Protein AF-A0A8C5FFD7-F1 (afdb_monomer)

InterPro domains:
  IPR001911 Small ribosomal subunit protein bS21 [PF01165] (11-64)
  IPR001911 Small ribosomal subunit protein bS21 [PTHR21109] (3-87)
  IPR001911 Small ribosomal subunit protein bS21 [TIGR00030] (10-65)
  IPR038380 Small ribosomal subunit protein bS21 superfamily [G3DSA:1.20.5.1150] (24-59)

Foldseek 3Di:
DDPDDPQPPLHFDDPPPCVVVRVVLADPPDPQPCDPNDSDPPCPVPPPRHNPCVVVCVVVVVVCVVDDDDPVRVVVVVVVVVVVVVVVVVVVVVCVVVVVVPDPDPDPPD

Secondary structure (DSSP, 8-state):
--SS-TTSSS--PPSTT-HHHHHHHHS------EETTEE-----TT-----HHHHTTHHHHHHHHTSPPPHHHHHHHHHHHHHHHHHHHHHHHHHHHHGGG----SSTT-

Organism: Gadus morhua (NCBI:txid8049)

Nearest PDB structures (foldseek):
  8any-assembly1_AQ  TM=9.729E-01  e=3.268E-08  Homo sapiens
  6zm6-assembly1_AQ  TM=9.701E-01  e=9.562E-08  Homo sapiens
  8xt2-assembly1_SW  TM=9.652E-01  e=1.023E-07  Homo sapiens
  7pnt-assembly1_Q  TM=9.349E-01  e=1.251E-07  Mus musculus

Solvent-accessible surface area (backbone atoms only — not comparable to full-atom values): 7157 Å² total; per-residue (Å²): 134,78,97,63,78,79,83,68,74,97,62,81,79,65,60,95,80,40,56,68,60,42,48,46,34,44,40,86,66,76,80,79,54,73,60,88,87,40,87,63,84,82,74,64,94,77,72,83,66,67,39,53,39,55,75,71,39,50,60,59,52,54,62,55,66,73,49,93,72,54,72,70,57,50,51,54,49,53,52,51,54,51,54,51,51,51,51,52,52,53,50,50,51,50,50,62,56,55,56,74,71,69,64,80,76,90,61,82,91,115

Sequence (110 aa):
MANHLRFVARTVMVQEGNVDAAYKTLNSSGPWTKIKGVYLQHRSHLDSHLRVLAHDGVIEAVKRKRYFEKPCRERQRKNFENCKRIYNSDMARKIAFVSRTYRDDAWVGC

pLDDT: mean 80.59, std 19.95, range [34.25, 98.25]

Structure (mmCIF, N/CA/C/O backbone):
data_AF-A0A8C5FFD7-F1
#
_entry.id   AF-A0A8C5FFD7-F1
#
loop_
_atom_site.group_PDB
_atom_site.id
_atom_site.type_symbol
_atom_site.label_atom_id
_atom_site.label_alt_id
_atom_site.label_comp_id
_atom_site.label_asym_id
_atom_site.label_entity_id
_atom_site.label_seq_id
_atom_site.pdbx_PDB_ins_code
_atom_site.Cartn_x
_atom_site.Cartn_y
_atom_site.Cartn_z
_atom_site.occupancy
_atom_site.B_iso_or_equiv
_atom_site.auth_seq_id
_atom_site.auth_comp_id
_atom_site.auth_asym_id
_atom_site.auth_atom_id
_atom_site.pdbx_PDB_model_num
ATOM 1 N N . MET A 1 1 ? -19.272 13.306 24.089 1.00 67.81 1 MET A N 1
ATOM 2 C CA . MET A 1 1 ? -19.861 13.470 22.738 1.00 67.81 1 MET A CA 1
ATOM 3 C C . MET A 1 1 ? -18.806 13.092 21.707 1.00 67.81 1 MET A C 1
ATOM 5 O O . MET A 1 1 ? -17.630 13.270 21.994 1.00 67.81 1 MET A O 1
ATOM 9 N N . ALA A 1 2 ? -19.184 12.509 20.568 1.00 75.19 2 ALA A N 1
ATOM 10 C CA . ALA A 1 2 ? -18.220 12.171 19.519 1.00 75.19 2 ALA A CA 1
ATOM 11 C C . ALA A 1 2 ? -17.893 13.417 18.680 1.00 75.19 2 ALA A C 1
ATOM 13 O O . ALA A 1 2 ? -18.803 14.047 18.155 1.00 75.19 2 ALA A O 1
ATOM 14 N N . ASN A 1 3 ? -16.605 13.737 18.522 1.00 90.44 3 ASN A N 1
ATOM 15 C CA . ASN A 1 3 ? -16.141 14.911 17.764 1.00 90.44 3 ASN A CA 1
ATOM 16 C C . ASN A 1 3 ? -16.260 14.747 16.230 1.00 90.44 3 ASN A C 1
ATOM 18 O O . ASN A 1 3 ? -15.865 15.642 15.494 1.00 90.44 3 ASN A O 1
ATOM 22 N N . HIS A 1 4 ? -16.743 13.598 15.740 1.00 91.81 4 HIS A N 1
ATOM 23 C CA . HIS A 1 4 ? -16.772 13.245 14.316 1.00 91.81 4 HIS A CA 1
ATOM 24 C C . HIS A 1 4 ? -18.097 12.575 13.934 1.00 91.81 4 HIS A C 1
ATOM 26 O O . HIS A 1 4 ? -18.684 11.841 14.736 1.00 91.81 4 HIS A O 1
ATOM 32 N N . LEU A 1 5 ? -18.526 12.780 12.683 1.00 91.88 5 LEU A N 1
ATOM 33 C CA . LEU A 1 5 ? -19.697 12.117 12.107 1.00 91.88 5 LEU A CA 1
ATOM 34 C C . LEU A 1 5 ? -19.481 10.599 12.036 1.00 91.88 5 LEU A C 1
ATOM 36 O O . LEU A 1 5 ? -18.444 10.113 11.576 1.00 91.88 5 LEU A O 1
ATOM 40 N N . ARG A 1 6 ? -20.477 9.837 12.491 1.00 89.81 6 ARG A N 1
ATOM 41 C CA . ARG A 1 6 ? -20.453 8.370 12.447 1.00 89.81 6 ARG A CA 1
ATOM 42 C C . ARG A 1 6 ? -20.804 7.883 11.041 1.00 89.81 6 ARG A C 1
ATOM 44 O O . ARG A 1 6 ? -21.555 8.536 10.332 1.00 89.81 6 ARG A O 1
ATOM 51 N N . PHE A 1 7 ? -20.275 6.719 10.672 1.00 86.81 7 PHE A N 1
ATOM 52 C CA . PHE A 1 7 ? -20.560 6.022 9.409 1.00 86.81 7 PHE A CA 1
ATOM 53 C C . PHE A 1 7 ? -20.093 6.709 8.112 1.00 86.81 7 PHE A C 1
ATOM 55 O O . PHE A 1 7 ? -20.433 6.245 7.028 1.00 86.81 7 PHE A O 1
ATOM 62 N N . VAL A 1 8 ? -19.267 7.754 8.207 1.00 85.69 8 VAL A N 1
ATOM 63 C CA . VAL A 1 8 ? -18.680 8.432 7.036 1.00 85.69 8 VAL A CA 1
ATOM 64 C C . VAL A 1 8 ? -17.331 7.826 6.637 1.00 85.69 8 VAL A C 1
ATOM 66 O O . VAL A 1 8 ? -17.062 7.606 5.462 1.00 85.69 8 VAL A O 1
ATOM 69 N N . ALA A 1 9 ? -16.457 7.549 7.606 1.00 83.44 9 ALA A N 1
ATOM 70 C CA . ALA A 1 9 ? -15.114 7.045 7.330 1.00 83.44 9 ALA A CA 1
ATOM 71 C C . ALA A 1 9 ? -15.062 5.510 7.339 1.00 83.44 9 ALA A C 1
ATOM 73 O O . ALA A 1 9 ? -15.520 4.883 8.296 1.00 83.44 9 ALA A O 1
ATOM 74 N N . ARG A 1 10 ? -14.404 4.921 6.326 1.00 85.94 10 ARG A N 1
ATOM 75 C CA . ARG A 1 10 ? -14.119 3.471 6.207 1.00 85.94 10 ARG A CA 1
ATOM 76 C C . ARG A 1 10 ? -15.372 2.585 6.236 1.00 85.94 10 ARG A C 1
ATOM 78 O O . ARG A 1 10 ? -15.316 1.442 6.684 1.00 85.94 10 ARG A O 1
ATOM 85 N N . THR A 1 11 ? -16.492 3.118 5.772 1.00 87.38 11 THR A N 1
ATOM 86 C CA . THR A 1 11 ? -17.749 2.398 5.578 1.00 87.38 11 THR A CA 1
ATOM 87 C C . THR A 1 11 ? -17.905 2.003 4.115 1.00 87.38 11 THR A C 1
ATOM 89 O O . THR A 1 11 ? -17.431 2.699 3.219 1.00 87.38 11 THR A O 1
ATOM 92 N N . VAL A 1 12 ? -18.542 0.859 3.870 1.00 88.06 12 VAL A N 1
ATOM 93 C CA . VAL A 1 12 ? -18.848 0.354 2.526 1.00 88.06 12 VAL A CA 1
ATOM 94 C C . VAL A 1 12 ? -20.289 -0.136 2.518 1.00 88.06 12 VAL A C 1
ATOM 96 O O . VAL A 1 12 ? -20.736 -0.777 3.471 1.00 88.06 12 VAL A O 1
ATOM 99 N N . MET A 1 13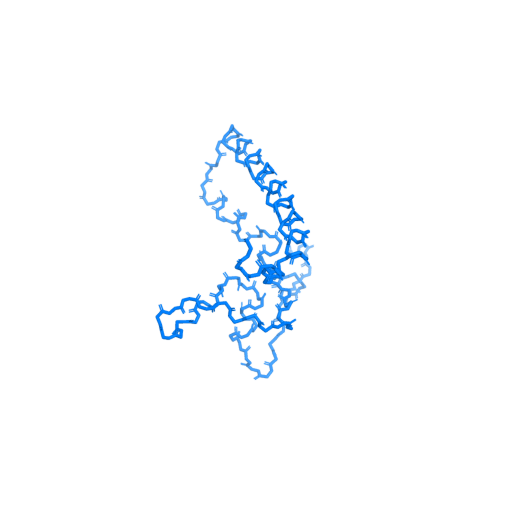 ? -21.011 0.192 1.448 1.00 89.25 13 MET A N 1
ATOM 100 C CA . MET A 1 13 ? -22.374 -0.277 1.216 1.00 89.25 13 MET A CA 1
ATOM 101 C C . MET A 1 13 ? -22.346 -1.690 0.633 1.00 89.25 13 MET A C 1
ATOM 103 O O . MET A 1 13 ? -21.513 -1.997 -0.219 1.00 89.25 13 MET A O 1
ATOM 107 N N . VAL A 1 14 ? -23.266 -2.544 1.079 1.00 91.50 14 VAL A N 1
ATOM 108 C CA . VAL A 1 14 ? -23.404 -3.915 0.573 1.00 91.50 14 VAL A CA 1
ATOM 109 C C . VAL A 1 14 ? -24.423 -3.920 -0.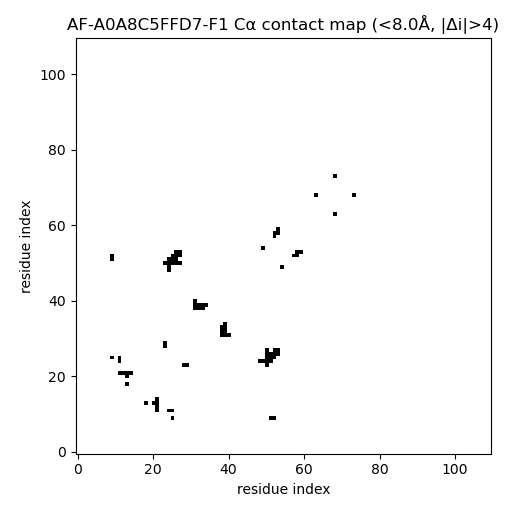561 1.00 91.50 14 VAL A C 1
ATOM 111 O O . VAL A 1 14 ? -25.568 -3.518 -0.365 1.00 91.50 14 VAL A O 1
ATOM 114 N N . GLN A 1 15 ? -24.010 -4.378 -1.741 1.00 89.19 15 GLN A N 1
ATOM 115 C CA . GLN A 1 15 ? -24.900 -4.563 -2.887 1.00 89.19 15 GLN A CA 1
ATOM 116 C C . GLN A 1 15 ? -25.485 -5.979 -2.870 1.00 89.19 15 GLN A C 1
ATOM 118 O O . GLN A 1 15 ? -24.762 -6.934 -2.593 1.00 89.19 15 GLN A O 1
ATOM 123 N N . GLU A 1 16 ? -26.789 -6.107 -3.141 1.00 92.75 16 GLU A N 1
ATOM 124 C CA . GLU A 1 16 ? -27.478 -7.393 -3.377 1.00 92.75 16 GL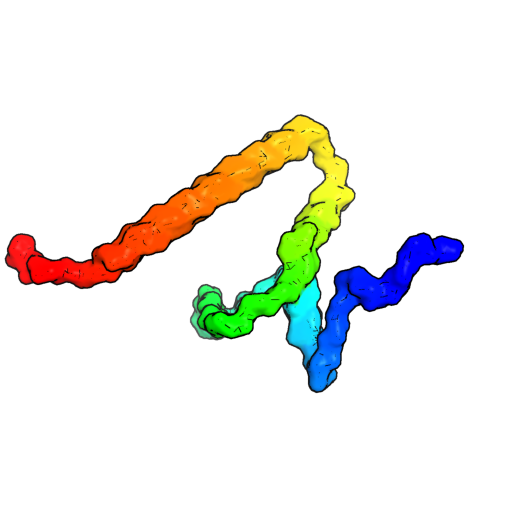U A CA 1
ATOM 125 C C . GLU A 1 16 ? -27.296 -8.446 -2.263 1.00 92.75 16 GLU A C 1
ATOM 127 O O . GLU A 1 16 ? -27.337 -9.648 -2.500 1.00 92.75 16 GLU A O 1
ATOM 132 N N . GLY A 1 17 ? -27.057 -8.007 -1.022 1.00 90.94 17 GLY A N 1
ATOM 133 C CA . GLY A 1 17 ? -26.789 -8.908 0.104 1.00 90.94 17 GLY A CA 1
ATOM 134 C C . GLY A 1 17 ? -25.429 -9.621 0.051 1.00 90.94 17 GLY A C 1
ATOM 135 O O . GLY A 1 17 ? -25.152 -10.461 0.905 1.00 90.94 17 GLY A O 1
ATOM 136 N N . ASN A 1 18 ? -24.548 -9.282 -0.896 1.00 89.38 18 ASN A N 1
ATOM 137 C CA . ASN A 1 18 ? -23.233 -9.903 -1.040 1.00 89.38 18 ASN A CA 1
ATOM 138 C C . ASN A 1 18 ? -22.203 -9.297 -0.070 1.00 89.38 18 ASN A C 1
ATOM 140 O O . ASN A 1 18 ? -21.401 -8.422 -0.413 1.00 89.38 18 ASN A O 1
ATOM 144 N N . VAL A 1 19 ? -22.231 -9.779 1.173 1.00 87.88 19 VAL A N 1
ATOM 145 C CA . VAL A 1 19 ? -21.339 -9.323 2.252 1.00 87.88 19 VAL A CA 1
ATOM 146 C C . VAL A 1 19 ? -19.873 -9.661 1.963 1.00 87.88 19 VAL A C 1
ATOM 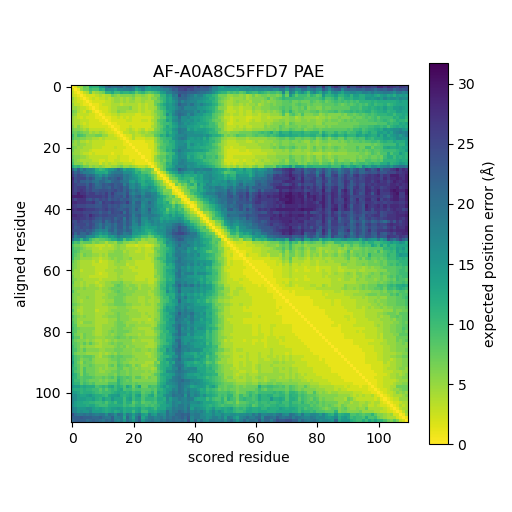148 O O . VAL A 1 19 ? -18.990 -8.856 2.262 1.00 87.88 19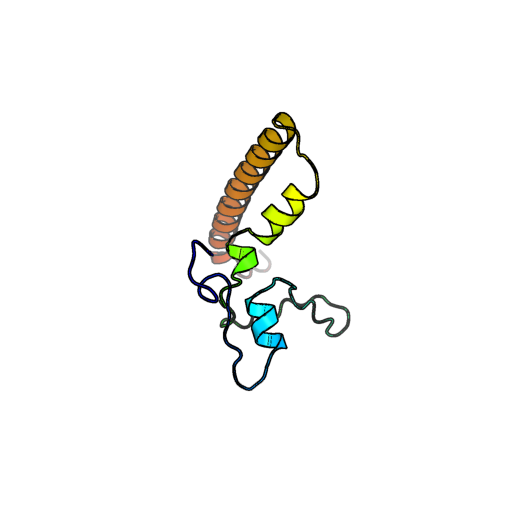 VAL A O 1
ATOM 151 N N . ASP A 1 20 ? -19.599 -10.807 1.339 1.00 84.88 20 ASP A N 1
ATOM 152 C CA . ASP A 1 20 ? -18.233 -11.249 1.042 1.00 84.88 20 ASP A CA 1
ATOM 153 C C . ASP A 1 20 ? -17.532 -10.329 0.041 1.00 84.88 20 ASP A C 1
ATOM 155 O O . ASP A 1 20 ? -16.344 -10.031 0.191 1.00 84.88 20 ASP A O 1
ATOM 159 N N . ALA A 1 21 ? -18.258 -9.856 -0.975 1.00 83.88 21 ALA A N 1
ATOM 160 C CA . ALA A 1 21 ? -17.742 -8.876 -1.923 1.00 83.88 21 ALA A CA 1
ATOM 161 C C . ALA A 1 21 ? -17.410 -7.553 -1.217 1.00 83.88 21 ALA A C 1
ATOM 163 O O . ALA A 1 21 ? -16.285 -7.067 -1.330 1.00 83.88 21 ALA A O 1
ATOM 164 N N . ALA A 1 22 ? -18.335 -7.026 -0.407 1.00 85.06 22 ALA A N 1
ATOM 165 C CA . ALA A 1 22 ? -18.119 -5.793 0.351 1.00 85.06 22 ALA A CA 1
ATOM 166 C C . ALA A 1 22 ? -16.939 -5.908 1.335 1.00 85.06 22 ALA A C 1
ATOM 168 O O . ALA A 1 22 ? -16.128 -4.984 1.463 1.00 85.06 22 ALA A O 1
ATOM 169 N N . TYR A 1 23 ? -16.789 -7.061 1.993 1.00 85.38 23 TYR A N 1
ATOM 170 C CA . TYR A 1 23 ? -15.666 -7.325 2.889 1.00 85.38 23 TYR A CA 1
ATOM 171 C C . TYR A 1 23 ? -14.327 -7.375 2.145 1.00 85.38 23 TYR A C 1
ATOM 173 O O . TYR A 1 23 ? -13.341 -6.838 2.645 1.00 85.38 23 TYR A O 1
ATOM 181 N N . LYS A 1 24 ? -14.276 -7.956 0.940 1.00 82.25 24 LYS A N 1
ATOM 182 C CA . LYS A 1 24 ? -13.069 -7.961 0.091 1.00 82.25 24 LYS A CA 1
ATOM 183 C C . LYS A 1 24 ? -12.693 -6.561 -0.400 1.00 82.25 24 LYS A C 1
ATOM 185 O O . LYS A 1 24 ? -11.508 -6.247 -0.501 1.00 82.25 24 LYS A O 1
ATOM 190 N N . THR A 1 25 ? -13.676 -5.706 -0.674 1.00 83.12 25 THR A N 1
ATOM 191 C CA . THR A 1 25 ? -13.440 -4.290 -0.997 1.00 83.12 25 THR A CA 1
ATOM 192 C C . THR A 1 25 ? -12.861 -3.538 0.208 1.00 83.12 25 THR A C 1
ATOM 194 O O . THR A 1 25 ? -11.950 -2.721 0.065 1.00 83.12 25 THR A O 1
ATOM 197 N N . LEU A 1 26 ? -13.330 -3.845 1.421 1.00 83.19 26 LEU A N 1
ATOM 198 C CA . LEU A 1 26 ? -12.814 -3.257 2.662 1.00 83.19 26 LEU A CA 1
ATOM 199 C C . LEU A 1 26 ? -11.414 -3.765 3.038 1.00 83.19 26 LEU A C 1
ATOM 201 O O . LEU A 1 26 ? -10.528 -2.967 3.352 1.00 83.19 26 LEU A O 1
ATOM 205 N N . ASN A 1 27 ? -11.215 -5.083 3.045 1.00 79.50 27 ASN A N 1
ATOM 206 C CA . ASN A 1 27 ? -10.047 -5.754 3.600 1.00 79.50 27 ASN A CA 1
ATOM 207 C C . ASN A 1 27 ? -9.281 -6.537 2.530 1.00 79.50 27 ASN A C 1
ATOM 209 O O . ASN A 1 27 ? -9.832 -7.334 1.778 1.00 79.50 27 ASN A O 1
ATOM 213 N N . SER A 1 28 ? -7.960 -6.378 2.526 1.00 66.88 28 SER A N 1
ATOM 214 C CA . SER A 1 28 ? -7.084 -7.206 1.704 1.00 66.88 28 SER A CA 1
ATOM 215 C C . SER A 1 28 ? -6.862 -8.578 2.338 1.00 66.88 28 SER A C 1
ATOM 217 O O . SER A 1 28 ? -5.815 -8.833 2.926 1.00 66.88 28 SER A O 1
ATOM 219 N N . SER A 1 29 ? -7.801 -9.498 2.143 1.00 49.69 29 SER A N 1
ATOM 220 C CA . SER A 1 29 ? -7.443 -10.899 1.921 1.00 49.69 29 SER A CA 1
ATOM 221 C C . SER A 1 29 ? -7.552 -11.138 0.420 1.00 49.69 29 SER A C 1
ATOM 223 O O . SER A 1 29 ? -8.637 -11.271 -0.141 1.00 49.69 29 SER A O 1
ATOM 225 N N . GLY A 1 30 ? -6.415 -11.112 -0.280 1.00 45.16 30 GLY A N 1
ATOM 226 C CA . GLY A 1 30 ? -6.410 -11.574 -1.665 1.00 45.16 30 GLY A CA 1
ATOM 227 C C . GLY A 1 30 ? -7.002 -12.986 -1.691 1.00 45.16 30 GLY A C 1
ATOM 228 O O . GLY A 1 30 ? -6.580 -13.810 -0.873 1.00 45.16 30 GLY A O 1
ATOM 229 N N . PRO A 1 31 ? -7.978 -13.291 -2.561 1.00 42.88 31 PRO A N 1
ATOM 230 C CA . PRO A 1 31 ? -8.379 -14.666 -2.735 1.00 42.88 31 PRO A CA 1
ATOM 231 C C . PRO A 1 31 ? -7.209 -15.364 -3.427 1.00 42.88 31 PRO A C 1
ATOM 233 O O . PRO A 1 31 ? -7.042 -15.267 -4.639 1.00 42.88 31 PRO A O 1
ATOM 236 N N . TRP A 1 32 ? -6.383 -16.077 -2.666 1.00 37.84 32 TRP A N 1
ATOM 237 C CA . TRP A 1 32 ? -5.692 -17.227 -3.229 1.00 37.84 32 TRP A CA 1
ATOM 238 C C . TRP A 1 32 ? -6.782 -18.266 -3.497 1.00 37.84 32 TRP A C 1
ATOM 240 O O . TRP A 1 32 ? -7.062 -19.124 -2.664 1.00 37.84 32 TRP A O 1
ATOM 250 N N . THR A 1 33 ? -7.484 -18.147 -4.622 1.00 44.44 33 THR A N 1
ATOM 251 C CA . THR A 1 33 ? -8.340 -19.237 -5.081 1.00 44.44 33 THR A CA 1
ATOM 252 C C . THR A 1 33 ? -7.408 -20.342 -5.550 1.00 44.44 33 THR A C 1
ATOM 254 O O . THR A 1 33 ? -6.707 -20.228 -6.553 1.00 44.44 33 THR A O 1
ATOM 257 N N . LYS A 1 34 ? -7.337 -21.413 -4.761 1.00 39.22 34 LYS A N 1
ATOM 258 C CA . LYS A 1 34 ? -6.611 -22.630 -5.112 1.00 39.22 34 LYS A CA 1
ATOM 259 C C . LYS A 1 34 ? -7.394 -23.34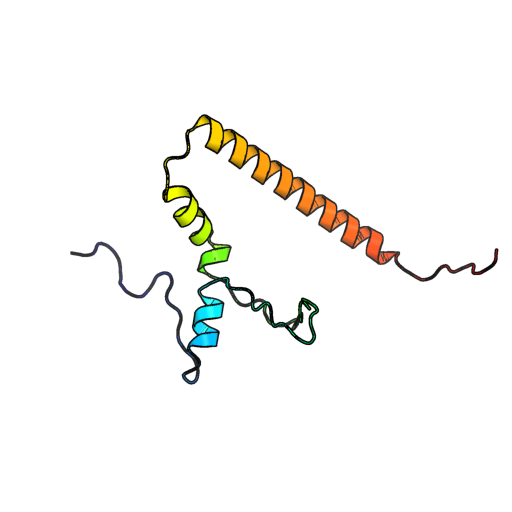8 -6.209 1.00 39.22 34 LYS A C 1
ATOM 261 O O . LYS A 1 34 ? -8.168 -24.254 -5.926 1.00 39.22 34 LYS A O 1
ATOM 266 N N . ILE A 1 35 ? -7.210 -22.943 -7.460 1.00 42.44 35 ILE A N 1
ATOM 267 C CA . ILE A 1 35 ? -7.714 -23.703 -8.603 1.00 42.44 35 ILE A CA 1
ATOM 268 C C . ILE A 1 35 ? -6.591 -24.655 -9.020 1.00 42.44 35 ILE A C 1
ATOM 270 O O . ILE A 1 35 ? -5.536 -24.226 -9.476 1.00 42.44 35 ILE A O 1
ATOM 274 N N . LYS A 1 36 ? -6.791 -25.960 -8.795 1.00 34.25 36 LYS A N 1
ATOM 275 C CA . LYS A 1 36 ? -5.874 -27.038 -9.221 1.00 34.25 36 LYS A CA 1
ATOM 276 C C . LYS A 1 36 ? -4.410 -26.887 -8.758 1.00 34.25 36 LYS A C 1
ATOM 278 O O . LYS A 1 36 ? -3.488 -27.135 -9.521 1.00 34.25 36 LYS A O 1
ATOM 283 N N . GLY A 1 37 ? -4.176 -26.490 -7.505 1.00 42.47 37 GLY A N 1
ATOM 284 C CA . GLY A 1 37 ? -2.826 -26.511 -6.912 1.00 42.47 37 GLY A CA 1
ATOM 285 C C . GLY A 1 37 ? -1.844 -25.459 -7.444 1.00 42.47 37 GLY A C 1
ATOM 286 O O . GLY A 1 37 ? -0.695 -25.451 -7.016 1.00 42.47 37 GLY A O 1
ATOM 287 N N . VAL A 1 38 ? -2.295 -24.544 -8.305 1.00 48.44 38 VAL A N 1
ATOM 288 C CA . VAL A 1 38 ? -1.500 -23.420 -8.805 1.00 48.44 38 VAL A CA 1
ATOM 289 C C . VAL A 1 38 ? -2.121 -22.131 -8.286 1.00 48.44 38 VAL A C 1
ATOM 291 O O . VAL A 1 38 ? -3.324 -21.904 -8.413 1.00 48.44 38 VAL A O 1
ATOM 294 N N . TYR A 1 39 ? -1.306 -21.278 -7.677 1.00 45.47 39 TYR A N 1
ATOM 295 C CA . TYR A 1 39 ? -1.728 -19.934 -7.315 1.00 45.47 39 TYR A CA 1
ATOM 296 C C . TYR A 1 39 ? -1.812 -19.073 -8.585 1.00 45.47 39 TYR A C 1
ATOM 298 O O . TYR A 1 39 ? -0.829 -18.465 -8.999 1.00 45.47 39 TYR A O 1
ATOM 306 N N . LEU A 1 40 ? -2.976 -19.060 -9.237 1.00 40.34 40 LEU A N 1
ATOM 307 C CA . LEU A 1 40 ? -3.216 -18.271 -10.445 1.00 40.34 40 LEU A CA 1
ATOM 308 C C . LEU A 1 40 ? -3.817 -16.912 -10.086 1.00 40.34 40 LEU A C 1
ATOM 310 O O . LEU A 1 40 ? -4.889 -16.812 -9.491 1.00 40.34 40 LEU A O 1
ATOM 314 N N . GLN A 1 41 ? -3.131 -15.846 -10.489 1.00 42.28 41 GLN A N 1
ATOM 315 C CA . GLN A 1 41 ? -3.645 -14.486 -10.416 1.00 42.28 41 GLN A CA 1
ATOM 316 C C . GLN A 1 41 ? -4.627 -14.290 -11.580 1.00 42.28 41 GLN A C 1
ATOM 318 O O . GLN A 1 41 ? -4.230 -13.871 -12.664 1.00 42.28 41 GLN A O 1
ATOM 323 N N . HIS A 1 42 ? -5.904 -14.641 -11.389 1.00 37.94 42 HIS A N 1
ATOM 324 C CA . HIS A 1 42 ? -6.938 -14.343 -12.382 1.00 37.94 42 HIS A CA 1
ATOM 325 C C . HIS A 1 42 ? -7.091 -12.820 -12.459 1.00 37.94 42 HIS A C 1
ATOM 327 O O . HIS A 1 42 ? -7.668 -12.181 -11.582 1.00 37.94 42 HIS A O 1
ATOM 333 N N . ARG A 1 43 ? -6.466 -12.220 -13.472 1.00 42.00 43 ARG A N 1
ATOM 334 C CA . ARG A 1 43 ? -6.469 -10.779 -13.707 1.00 42.00 43 ARG A CA 1
ATOM 335 C C . ARG A 1 43 ? -7.694 -10.442 -14.553 1.00 42.00 43 ARG A C 1
ATOM 337 O O . ARG A 1 43 ? -7.581 -10.236 -15.755 1.00 42.00 43 ARG A O 1
ATOM 344 N N . SER A 1 44 ? -8.871 -10.411 -13.930 1.00 38.69 44 SER A N 1
ATOM 345 C CA . SER A 1 44 ? -10.008 -9.667 -14.474 1.00 38.69 44 SER A CA 1
ATOM 346 C C . SER A 1 44 ? -9.576 -8.202 -14.574 1.00 38.69 44 SER A C 1
ATOM 348 O O . SER A 1 44 ? -9.275 -7.545 -13.579 1.00 38.69 44 SER A O 1
ATOM 350 N N . HIS A 1 45 ? -9.479 -7.695 -15.801 1.00 43.34 45 HIS A N 1
ATOM 351 C CA . HIS A 1 45 ? -8.989 -6.352 -16.135 1.00 43.34 45 HIS A CA 1
ATOM 352 C C . HIS A 1 45 ? -9.873 -5.211 -15.577 1.00 43.34 45 HIS A C 1
ATOM 354 O O . HIS A 1 45 ? -9.544 -4.043 -15.750 1.00 43.34 45 HIS A O 1
ATOM 360 N N . LEU A 1 46 ? -10.960 -5.546 -14.869 1.00 38.81 46 LEU A N 1
ATOM 361 C CA . LEU A 1 46 ? -11.947 -4.620 -14.313 1.00 38.81 46 LEU A CA 1
ATOM 362 C C . LEU A 1 46 ? -11.961 -4.563 -12.774 1.00 38.81 46 LEU A C 1
ATOM 364 O O . LEU A 1 46 ? -12.665 -3.730 -12.218 1.00 38.81 46 LEU A O 1
ATOM 368 N N . ASP A 1 47 ? -11.140 -5.353 -12.070 1.00 41.84 47 ASP A N 1
ATOM 369 C CA . ASP A 1 47 ? -11.051 -5.311 -10.601 1.00 41.84 47 ASP A CA 1
ATOM 370 C C . ASP A 1 47 ? -10.058 -4.244 -10.087 1.00 41.84 47 ASP A C 1
ATOM 372 O O . ASP A 1 47 ? -9.251 -4.481 -9.183 1.00 41.84 47 ASP A O 1
ATOM 376 N N . SER A 1 48 ? -10.108 -3.022 -10.622 1.00 44.81 48 SER A N 1
ATOM 377 C CA . SER A 1 48 ? -9.461 -1.860 -9.989 1.00 44.81 48 SER A CA 1
ATOM 378 C C . SER A 1 48 ? -10.299 -1.335 -8.813 1.00 44.81 48 SER A C 1
ATOM 380 O O . SER A 1 48 ? -10.439 -0.126 -8.625 1.00 44.81 48 SER A O 1
ATOM 382 N N . HIS A 1 49 ? -10.912 -2.232 -8.037 1.00 47.88 49 HIS A N 1
ATOM 383 C CA . HIS A 1 49 ? -11.778 -1.858 -6.928 1.00 47.88 49 HIS A CA 1
ATOM 384 C C . HIS A 1 49 ? -10.928 -1.404 -5.744 1.00 47.88 49 HIS A C 1
ATOM 386 O O . HIS A 1 49 ? -10.142 -2.169 -5.183 1.00 47.88 49 HIS A O 1
ATOM 392 N N . LEU A 1 50 ? -11.095 -0.127 -5.399 1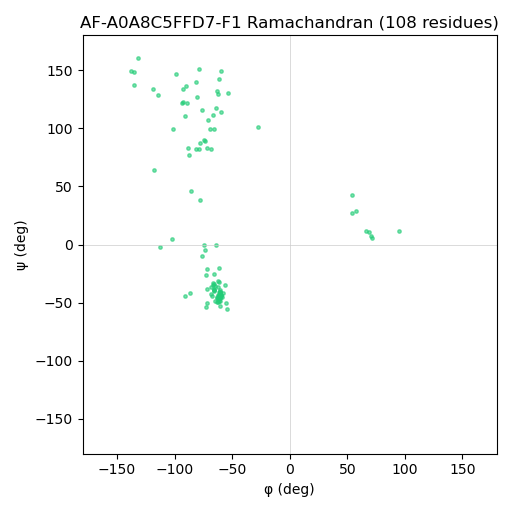.00 54.81 50 LEU A N 1
ATOM 393 C CA . LEU A 1 50 ? -10.657 0.543 -4.177 1.00 54.81 50 LEU A CA 1
ATOM 394 C C . LEU A 1 50 ? -10.562 -0.428 -2.984 1.00 54.81 50 LEU A C 1
ATOM 396 O O . LEU A 1 50 ? -11.562 -0.761 -2.356 1.00 54.81 50 LEU A O 1
ATOM 400 N N . ARG A 1 51 ? -9.346 -0.867 -2.646 1.00 73.88 51 ARG A N 1
ATOM 401 C CA . ARG A 1 51 ? -9.076 -1.618 -1.412 1.00 73.88 51 ARG A CA 1
ATOM 402 C C . ARG A 1 51 ? -8.778 -0.632 -0.299 1.00 73.88 51 ARG A C 1
ATOM 404 O O . ARG A 1 51 ? -7.613 -0.340 -0.033 1.00 73.88 51 ARG A O 1
ATOM 411 N N . VAL A 1 52 ? -9.832 -0.102 0.311 1.00 79.94 52 VAL A N 1
ATOM 412 C CA . VAL A 1 52 ? -9.776 1.119 1.132 1.00 79.94 52 VAL A CA 1
ATOM 413 C C . VAL A 1 52 ? -8.729 1.014 2.249 1.00 79.94 52 VAL A C 1
ATOM 415 O O . VAL A 1 52 ? -7.787 1.798 2.298 1.00 79.94 52 VAL A O 1
ATOM 418 N N . LEU A 1 53 ? -8.798 -0.015 3.101 1.00 84.19 53 LEU A N 1
ATOM 419 C CA . LEU A 1 53 ? -7.930 -0.095 4.288 1.00 84.19 53 LEU A CA 1
ATOM 420 C C . LEU A 1 53 ? -6.463 -0.427 3.982 1.00 84.19 53 LEU A C 1
ATOM 422 O O . LEU A 1 53 ? -5.574 -0.104 4.777 1.00 84.19 53 LEU A O 1
ATOM 426 N N . ALA A 1 54 ? -6.208 -1.113 2.869 1.00 80.88 54 ALA A N 1
ATOM 427 C CA . ALA A 1 54 ? -4.862 -1.510 2.472 1.00 80.88 54 ALA A CA 1
ATOM 428 C C . ALA A 1 54 ? -4.158 -0.411 1.678 1.00 80.88 54 ALA A C 1
ATOM 430 O O . ALA A 1 54 ? -2.985 -0.147 1.931 1.00 80.88 54 ALA A O 1
ATOM 431 N N . HIS A 1 55 ? -4.883 0.246 0.769 1.00 80.19 55 HIS A N 1
ATOM 432 C CA . HIS A 1 55 ? -4.388 1.406 0.037 1.00 80.19 55 HIS A CA 1
ATOM 433 C C . HIS A 1 55 ? -4.009 2.541 0.998 1.00 80.19 55 HIS A C 1
ATOM 435 O O . HIS A 1 55 ? -2.918 3.094 0.898 1.00 80.19 55 HIS A O 1
ATOM 441 N N . ASP A 1 56 ? -4.847 2.798 2.004 1.00 82.44 56 ASP A N 1
ATOM 442 C CA . ASP A 1 56 ? -4.596 3.824 3.023 1.00 82.44 56 ASP A CA 1
ATOM 443 C C . ASP A 1 56 ? -3.498 3.429 4.033 1.00 82.44 56 ASP A C 1
ATOM 445 O O . ASP A 1 56 ? -3.148 4.203 4.925 1.00 82.44 56 ASP A O 1
ATOM 449 N N . GLY A 1 57 ? -2.967 2.201 3.958 1.00 85.50 57 GLY A N 1
ATOM 450 C CA . GLY A 1 57 ? -1.921 1.704 4.856 1.00 85.50 57 GLY A CA 1
ATOM 451 C C . GLY A 1 57 ? -2.368 1.479 6.308 1.00 85.50 57 GLY A C 1
ATOM 452 O O . GLY A 1 57 ? -1.528 1.225 7.176 1.00 85.50 57 GLY A O 1
ATOM 453 N N . VAL A 1 58 ? -3.676 1.533 6.596 1.00 89.50 58 VAL A N 1
ATOM 454 C CA . VAL A 1 58 ? -4.241 1.392 7.952 1.00 89.50 58 VAL A CA 1
ATOM 455 C C . VAL A 1 58 ? -3.888 0.034 8.554 1.00 89.50 58 VAL A C 1
ATOM 457 O O . VAL A 1 58 ? -3.516 -0.042 9.724 1.00 89.50 58 VAL A O 1
ATOM 460 N N . ILE A 1 59 ? -3.948 -1.032 7.753 1.00 88.19 59 ILE A N 1
ATOM 461 C CA . ILE A 1 59 ? -3.639 -2.398 8.201 1.00 88.19 59 ILE A CA 1
ATOM 462 C C . ILE A 1 59 ? -2.190 -2.498 8.696 1.00 88.19 59 ILE A C 1
ATOM 464 O O . ILE A 1 59 ? -1.933 -2.999 9.791 1.00 88.19 59 ILE A O 1
ATOM 468 N N . GLU A 1 60 ? -1.238 -1.985 7.918 1.00 87.69 60 GLU A N 1
ATOM 469 C CA . GLU A 1 60 ? 0.180 -2.013 8.282 1.00 87.69 60 GLU A CA 1
ATOM 470 C C . GLU A 1 60 ? 0.475 -1.096 9.472 1.00 87.69 60 GLU A C 1
ATOM 472 O O . GLU A 1 60 ? 1.243 -1.463 10.361 1.00 87.69 60 GLU A O 1
ATOM 477 N N . ALA A 1 61 ? -0.190 0.058 9.559 1.00 90.75 61 ALA A N 1
ATOM 478 C CA . ALA A 1 61 ? -0.085 0.941 10.715 1.00 90.75 61 ALA A CA 1
ATOM 479 C C . ALA A 1 61 ? -0.576 0.267 12.008 1.00 90.75 61 ALA A C 1
ATOM 481 O O . ALA A 1 61 ? 0.087 0.376 13.039 1.00 90.75 61 ALA A O 1
ATOM 482 N N . VAL A 1 62 ? -1.702 -0.454 11.964 1.00 92.69 62 VAL A N 1
ATOM 483 C CA . VAL A 1 62 ? -2.229 -1.203 13.118 1.00 92.69 62 VAL A CA 1
ATOM 484 C C . VAL A 1 62 ? -1.260 -2.309 13.538 1.00 92.69 62 VAL A C 1
ATOM 486 O O . VAL A 1 62 ? -0.936 -2.411 14.720 1.00 92.69 62 VAL A O 1
ATOM 489 N N . LYS A 1 63 ? -0.728 -3.090 12.587 1.00 90.94 63 LYS A N 1
ATOM 490 C CA . LYS A 1 63 ? 0.267 -4.139 12.880 1.00 90.94 63 LYS A CA 1
ATOM 491 C C . LYS A 1 63 ? 1.524 -3.574 13.542 1.00 90.94 63 LYS A C 1
ATOM 493 O O . LYS A 1 63 ? 1.989 -4.127 14.534 1.00 90.94 63 LYS A O 1
ATOM 498 N N . ARG A 1 64 ? 2.048 -2.457 13.028 1.00 91.81 64 ARG A N 1
ATOM 499 C CA . ARG A 1 64 ? 3.250 -1.791 13.562 1.00 91.81 64 ARG A CA 1
ATOM 500 C C . ARG A 1 64 ? 3.028 -1.214 14.957 1.00 91.81 64 ARG A C 1
ATOM 502 O O . ARG A 1 64 ? 3.944 -1.239 15.763 1.00 91.81 64 ARG A O 1
ATOM 509 N N . LYS A 1 65 ? 1.817 -0.740 15.264 1.00 94.25 65 LYS A N 1
ATOM 510 C CA . LYS A 1 65 ? 1.459 -0.205 16.588 1.00 94.25 65 LYS A CA 1
ATOM 511 C C . LYS A 1 65 ? 1.224 -1.280 17.654 1.00 94.25 65 LYS A C 1
ATOM 513 O O . LYS A 1 65 ? 1.111 -0.928 18.823 1.00 94.25 65 LYS A O 1
ATOM 518 N N . ARG A 1 66 ? 1.162 -2.568 17.288 1.00 95.62 66 ARG A N 1
ATOM 519 C CA . ARG A 1 66 ? 0.973 -3.667 18.253 1.00 95.62 66 ARG A CA 1
ATOM 520 C C . ARG A 1 66 ? 2.112 -3.752 19.274 1.00 95.62 66 ARG A C 1
ATOM 522 O O . ARG A 1 66 ? 1.869 -4.123 20.416 1.00 95.62 66 ARG A O 1
ATOM 529 N N . TYR A 1 67 ? 3.332 -3.401 18.869 1.00 95.62 67 TYR A N 1
ATOM 530 C CA . TYR A 1 67 ? 4.512 -3.384 19.730 1.00 95.62 67 TYR A CA 1
ATOM 531 C C . TYR A 1 67 ? 5.309 -2.104 19.500 1.00 95.62 67 TYR A C 1
ATOM 533 O O . TYR A 1 67 ? 5.340 -1.577 18.391 1.00 95.62 67 TYR A O 1
ATOM 541 N N . PHE A 1 68 ? 5.981 -1.612 20.538 1.00 96.31 68 PHE A N 1
ATOM 542 C CA . PHE A 1 68 ? 6.829 -0.433 20.411 1.00 96.31 68 PHE A CA 1
ATOM 543 C C . PHE A 1 68 ? 8.018 -0.696 19.469 1.00 96.31 68 PHE A C 1
ATOM 545 O O . PHE A 1 68 ? 8.884 -1.530 19.748 1.00 96.31 68 PHE A O 1
ATOM 552 N N . GLU A 1 69 ? 8.083 0.046 18.361 1.00 96.25 69 GLU A N 1
ATOM 553 C CA . GLU A 1 69 ? 9.234 0.085 17.456 1.00 96.25 69 GLU A CA 1
ATOM 554 C C . GLU A 1 69 ? 10.206 1.178 17.926 1.00 96.25 69 GLU A C 1
ATOM 556 O O . GLU A 1 69 ? 9.849 2.350 18.029 1.00 96.25 69 GLU A O 1
ATOM 561 N N . LYS A 1 70 ? 11.460 0.810 18.214 1.00 97.62 70 LYS A N 1
ATOM 562 C CA . LYS A 1 70 ? 12.488 1.790 18.601 1.00 97.62 70 LYS A CA 1
ATOM 563 C C . LYS A 1 70 ? 12.718 2.808 17.463 1.00 97.62 70 LYS A C 1
ATOM 565 O O . LYS A 1 70 ? 12.829 2.378 16.312 1.00 97.62 70 LYS A O 1
ATOM 570 N N . PRO A 1 71 ? 12.949 4.108 17.750 1.00 97.94 71 PRO A N 1
ATOM 571 C CA . PRO A 1 71 ? 13.110 5.139 16.713 1.00 97.94 71 PRO A CA 1
ATOM 572 C C . PRO A 1 71 ? 14.216 4.857 15.685 1.00 97.94 71 PRO A C 1
ATOM 574 O O . PRO A 1 71 ? 14.089 5.190 14.510 1.00 97.94 71 PRO A O 1
ATOM 577 N N . CYS A 1 72 ? 15.319 4.227 16.101 1.00 97.19 72 CYS A N 1
ATOM 578 C CA . CYS A 1 72 ? 16.395 3.835 15.189 1.00 97.19 72 CYS A CA 1
ATOM 579 C C . CYS A 1 72 ? 15.957 2.754 14.187 1.00 97.19 72 CYS A C 1
ATOM 581 O O . CYS A 1 72 ? 16.300 2.847 13.009 1.00 97.19 72 CYS A O 1
ATOM 583 N N . ARG A 1 73 ? 15.163 1.774 14.636 1.00 96.81 73 ARG A N 1
ATOM 584 C CA . ARG A 1 73 ? 14.618 0.705 13.788 1.00 96.81 73 ARG A CA 1
ATOM 585 C C . ARG A 1 73 ? 13.589 1.259 12.811 1.00 96.81 73 ARG A C 1
ATOM 587 O O . ARG A 1 73 ? 13.666 0.962 11.624 1.00 96.81 73 ARG A O 1
ATOM 594 N N . GLU A 1 74 ? 12.723 2.157 13.282 1.00 96.31 74 GLU A N 1
ATOM 595 C CA . GLU A 1 74 ? 11.737 2.820 12.427 1.00 96.31 74 GLU A CA 1
ATOM 596 C C . GLU A 1 74 ? 12.410 3.606 11.288 1.00 96.31 74 GLU A C 1
ATOM 598 O O . GLU A 1 74 ? 11.990 3.516 10.132 1.00 96.31 74 GLU A O 1
ATOM 603 N N . ARG A 1 75 ? 13.491 4.346 11.586 1.00 98.12 75 ARG A N 1
ATOM 604 C CA . ARG A 1 75 ? 14.269 5.073 10.567 1.00 98.12 75 ARG A CA 1
ATOM 605 C C . ARG A 1 75 ? 14.890 4.133 9.534 1.00 98.12 75 ARG A C 1
ATOM 607 O O . ARG A 1 75 ? 14.766 4.390 8.338 1.00 98.12 75 ARG A O 1
ATOM 614 N N . GLN A 1 76 ? 15.512 3.041 9.980 1.00 97.94 76 GLN A N 1
ATOM 615 C CA . GLN A 1 76 ? 16.096 2.034 9.084 1.00 97.94 76 GLN A CA 1
ATOM 616 C C . GLN A 1 76 ? 15.033 1.419 8.168 1.00 97.94 76 GLN A C 1
ATOM 618 O O . GLN A 1 76 ? 15.235 1.325 6.957 1.00 97.94 76 GLN A O 1
ATOM 623 N N . ARG A 1 77 ? 13.869 1.078 8.727 1.00 96.62 77 ARG A N 1
ATOM 624 C CA . ARG A 1 77 ? 12.743 0.521 7.979 1.00 96.62 77 ARG A CA 1
ATOM 625 C C . ARG A 1 77 ? 12.213 1.496 6.928 1.00 96.62 77 ARG A C 1
ATOM 627 O O . ARG A 1 77 ? 12.075 1.109 5.772 1.00 96.62 77 ARG A O 1
ATOM 634 N N . LYS A 1 78 ? 11.946 2.756 7.297 1.00 96.06 78 LYS A N 1
ATOM 635 C CA . LYS A 1 78 ? 11.473 3.789 6.352 1.00 96.06 78 LYS A CA 1
ATOM 636 C C . LYS A 1 78 ? 12.457 3.996 5.203 1.00 96.06 78 LYS A C 1
ATOM 638 O O . LYS A 1 78 ? 12.035 4.100 4.054 1.00 96.06 78 LYS A O 1
ATOM 643 N N . ASN A 1 79 ? 13.755 4.018 5.505 1.00 97.81 79 ASN A N 1
ATOM 644 C CA . ASN A 1 79 ? 14.789 4.133 4.483 1.00 97.81 79 ASN A CA 1
ATOM 645 C C . ASN A 1 79 ? 14.752 2.940 3.512 1.00 97.81 79 ASN A C 1
ATOM 647 O O . ASN A 1 79 ? 14.680 3.127 2.301 1.00 97.81 79 ASN A O 1
ATOM 651 N N . PHE A 1 80 ? 14.703 1.715 4.043 1.00 97.44 80 PHE A N 1
ATOM 652 C CA . PHE A 1 80 ? 14.608 0.501 3.233 1.00 97.44 80 PHE A CA 1
ATOM 653 C C . PHE A 1 80 ? 13.342 0.465 2.360 1.00 97.44 80 PHE A C 1
ATOM 655 O O . PHE A 1 80 ? 13.427 0.177 1.167 1.00 97.44 80 PHE A O 1
ATOM 662 N N . GLU A 1 81 ? 12.175 0.796 2.921 1.00 95.56 81 GLU A N 1
ATOM 663 C CA . GLU A 1 81 ? 10.904 0.855 2.183 1.00 95.56 81 GLU A CA 1
ATOM 664 C C . GLU A 1 81 ? 10.956 1.878 1.041 1.00 95.56 81 GLU A C 1
ATOM 666 O O . GLU A 1 81 ? 10.504 1.586 -0.068 1.00 95.56 81 GLU A O 1
ATOM 671 N N . ASN A 1 82 ? 11.561 3.044 1.278 1.00 97.19 82 ASN A N 1
ATOM 672 C CA . ASN A 1 82 ? 11.736 4.073 0.257 1.00 97.19 82 ASN A CA 1
ATOM 673 C C . ASN A 1 82 ? 12.659 3.614 -0.874 1.00 97.19 82 ASN A C 1
ATOM 675 O O . ASN A 1 82 ? 12.277 3.719 -2.041 1.00 97.19 82 ASN A O 1
ATOM 679 N N . CYS A 1 83 ? 13.829 3.061 -0.549 1.00 97.50 83 CYS A N 1
ATOM 680 C CA . CYS A 1 83 ? 14.763 2.552 -1.554 1.00 97.50 83 CYS A CA 1
ATOM 681 C C . CYS A 1 83 ? 14.138 1.416 -2.371 1.00 97.50 83 CYS A C 1
ATOM 683 O O . CYS A 1 83 ? 14.215 1.415 -3.600 1.00 97.50 83 CYS A O 1
ATOM 685 N N . LYS A 1 84 ? 13.438 0.490 -1.706 1.00 97.44 84 LYS A N 1
ATOM 686 C CA . LYS A 1 84 ? 12.715 -0.601 -2.369 1.00 97.44 84 LYS A CA 1
ATOM 687 C C . LYS A 1 84 ? 11.620 -0.079 -3.299 1.00 97.44 84 LYS A C 1
ATOM 689 O O . LYS A 1 84 ? 11.458 -0.605 -4.396 1.00 97.44 84 LYS A O 1
ATOM 694 N N . ARG A 1 85 ? 10.879 0.960 -2.895 1.00 95.56 85 ARG A N 1
ATOM 695 C CA . ARG A 1 85 ? 9.849 1.591 -3.734 1.00 95.56 85 ARG A CA 1
ATOM 696 C C . ARG A 1 85 ? 10.451 2.204 -4.998 1.00 95.56 85 ARG A C 1
ATOM 698 O O . ARG A 1 85 ? 9.904 1.980 -6.074 1.00 95.56 85 ARG A O 1
ATOM 705 N N . ILE A 1 86 ? 11.556 2.943 -4.876 1.00 96.81 86 ILE A N 1
ATOM 706 C CA . ILE A 1 86 ? 12.253 3.542 -6.026 1.00 96.81 86 ILE A CA 1
ATOM 707 C C . ILE A 1 86 ? 12.717 2.432 -6.972 1.00 96.81 86 ILE A C 1
ATOM 709 O O . ILE A 1 86 ? 12.305 2.418 -8.131 1.00 96.81 86 ILE A O 1
ATOM 713 N N . TYR A 1 87 ? 13.441 1.442 -6.443 1.00 97.75 87 TYR A N 1
ATOM 714 C CA . TYR A 1 87 ? 13.941 0.306 -7.215 1.00 97.75 87 TYR A CA 1
ATOM 715 C C . TYR A 1 87 ? 12.827 -0.442 -7.950 1.00 97.75 87 TYR A C 1
ATOM 717 O O . TYR A 1 87 ? 12.912 -0.649 -9.155 1.00 97.75 87 TYR A O 1
ATOM 725 N N . ASN A 1 88 ? 11.749 -0.805 -7.251 1.00 96.50 88 ASN A N 1
ATOM 726 C CA . ASN A 1 88 ? 10.625 -1.508 -7.863 1.00 96.50 88 ASN A CA 1
ATOM 727 C C . ASN A 1 88 ? 9.953 -0.662 -8.952 1.00 96.50 88 ASN A C 1
ATOM 729 O O . ASN A 1 88 ? 9.532 -1.209 -9.968 1.00 96.50 88 ASN A O 1
ATOM 733 N N . SER A 1 89 ? 9.859 0.658 -8.756 1.00 95.44 89 SER A N 1
ATOM 734 C CA . SER A 1 89 ? 9.272 1.561 -9.748 1.00 95.44 89 SER A CA 1
ATOM 735 C C . SER A 1 89 ? 10.124 1.657 -11.015 1.00 95.44 89 SER A C 1
ATOM 737 O O . SER A 1 89 ? 9.589 1.541 -12.116 1.00 95.44 89 SER A O 1
ATOM 739 N N . ASP A 1 90 ? 11.445 1.780 -10.878 1.00 98.06 90 ASP A N 1
ATOM 740 C CA . ASP A 1 90 ? 12.361 1.844 -12.020 1.00 98.06 90 ASP A CA 1
ATOM 741 C C . ASP A 1 90 ? 12.502 0.497 -12.714 1.00 98.06 90 ASP A C 1
ATOM 743 O O . ASP A 1 90 ? 12.504 0.425 -13.943 1.00 98.06 90 ASP A O 1
ATOM 747 N N . MET A 1 91 ? 12.527 -0.590 -11.945 1.00 98.25 91 MET A N 1
ATOM 748 C CA . MET A 1 91 ? 12.532 -1.933 -12.504 1.00 98.25 91 MET A CA 1
ATOM 749 C C . MET A 1 91 ? 11.259 -2.195 -13.313 1.00 98.25 91 MET A C 1
ATOM 751 O O . MET A 1 91 ? 11.339 -2.689 -14.435 1.00 98.25 91 MET A O 1
ATOM 755 N N . ALA A 1 92 ? 10.089 -1.795 -12.801 1.00 96.38 92 ALA A N 1
ATOM 756 C CA . ALA A 1 92 ? 8.832 -1.899 -13.538 1.00 96.38 92 ALA A CA 1
ATOM 757 C C . ALA A 1 92 ? 8.854 -1.077 -14.838 1.00 96.38 92 ALA A C 1
ATOM 759 O O . ALA A 1 92 ? 8.409 -1.569 -15.875 1.00 96.38 92 ALA A O 1
ATOM 760 N N . ARG A 1 93 ? 9.428 0.137 -14.818 1.00 96.44 93 ARG A N 1
ATOM 761 C CA . ARG A 1 93 ? 9.621 0.956 -16.030 1.00 96.44 93 ARG A CA 1
ATOM 762 C C . ARG A 1 93 ? 10.531 0.265 -17.044 1.00 96.44 93 ARG A C 1
ATOM 764 O O . ARG A 1 93 ? 10.196 0.219 -18.225 1.00 96.44 93 ARG A O 1
ATOM 771 N N . LYS A 1 94 ? 11.647 -0.316 -16.594 1.00 97.25 94 LYS A N 1
ATOM 772 C CA . LYS A 1 94 ? 12.580 -1.052 -17.458 1.00 97.25 94 LYS A CA 1
ATOM 773 C C . LYS A 1 94 ? 11.921 -2.279 -18.084 1.00 97.25 94 LYS A C 1
ATOM 775 O O . LYS A 1 94 ? 12.046 -2.482 -19.287 1.00 97.25 94 LYS A O 1
ATOM 780 N N . ILE A 1 95 ? 11.187 -3.062 -17.296 1.00 95.38 95 ILE A N 1
ATOM 781 C CA . ILE A 1 95 ? 10.443 -4.228 -17.791 1.00 95.38 95 ILE A CA 1
ATOM 782 C C . ILE A 1 95 ? 9.409 -3.792 -18.835 1.00 95.38 95 ILE A C 1
ATOM 784 O O . ILE A 1 95 ? 9.342 -4.380 -19.911 1.00 95.38 95 ILE A O 1
ATOM 788 N N . ALA A 1 96 ? 8.641 -2.732 -18.570 1.00 95.12 96 ALA A N 1
ATOM 789 C CA . ALA A 1 96 ? 7.662 -2.201 -19.521 1.00 95.12 96 ALA A CA 1
ATOM 790 C C . ALA A 1 96 ? 8.306 -1.691 -20.824 1.00 95.12 96 ALA A C 1
ATOM 792 O O . ALA A 1 96 ? 7.697 -1.769 -21.887 1.00 95.12 96 ALA A O 1
ATOM 793 N N . PHE A 1 97 ? 9.537 -1.183 -20.757 1.00 95.75 97 PHE A N 1
ATOM 794 C CA . PHE A 1 97 ? 10.293 -0.768 -21.935 1.00 95.75 97 PHE A CA 1
ATOM 795 C C . PHE A 1 97 ? 10.796 -1.970 -22.747 1.00 95.75 97 PHE A C 1
ATOM 797 O O . PHE A 1 97 ? 10.482 -2.078 -23.929 1.00 95.75 97 PHE A O 1
ATOM 804 N N . VAL A 1 98 ? 11.514 -2.900 -22.108 1.00 94.06 98 VAL A N 1
ATOM 805 C CA . VAL A 1 98 ? 12.109 -4.082 -22.766 1.00 94.06 98 VAL A CA 1
ATOM 806 C C . VAL A 1 98 ? 11.039 -5.041 -23.291 1.00 94.06 98 VAL A C 1
ATOM 808 O O . VAL A 1 98 ? 11.202 -5.640 -24.349 1.00 94.06 98 VAL A O 1
ATOM 811 N N . SER A 1 99 ? 9.901 -5.159 -22.607 1.00 93.38 99 SER A N 1
ATOM 812 C CA . SER A 1 99 ? 8.792 -6.003 -23.075 1.00 93.38 99 SER A CA 1
ATOM 813 C C . SER A 1 99 ? 8.212 -5.562 -24.422 1.00 93.38 99 SER A C 1
ATOM 815 O O . SER A 1 99 ? 7.634 -6.387 -25.119 1.00 93.38 99 SER A O 1
ATOM 817 N N . ARG A 1 100 ? 8.420 -4.311 -24.863 1.00 91.25 100 ARG A N 1
ATOM 818 C CA . ARG A 1 100 ? 8.018 -3.867 -26.214 1.00 91.25 100 ARG A CA 1
ATOM 819 C C . ARG A 1 100 ? 8.791 -4.560 -27.329 1.00 91.25 100 ARG A C 1
ATOM 821 O O . ARG A 1 100 ? 8.308 -4.609 -28.459 1.00 91.25 100 ARG A O 1
ATOM 828 N N . THR A 1 101 ? 10.001 -5.023 -27.035 1.00 89.62 101 THR A N 1
ATOM 829 C CA . THR A 1 101 ? 10.868 -5.747 -27.969 1.00 89.62 101 THR A CA 1
ATOM 830 C C . THR A 1 101 ? 10.868 -7.248 -27.710 1.00 89.62 101 THR A C 1
ATOM 832 O O . THR A 1 101 ? 11.605 -7.960 -28.376 1.00 89.62 101 THR A O 1
ATOM 835 N N . TYR A 1 102 ? 10.049 -7.739 -26.774 1.00 89.44 102 TYR A N 1
ATOM 836 C CA . TYR A 1 102 ? 9.880 -9.168 -26.537 1.00 89.44 102 TYR A CA 1
ATOM 837 C C . TYR A 1 102 ? 9.042 -9.770 -27.670 1.00 89.44 102 TYR A C 1
ATOM 839 O O . TYR A 1 102 ? 7.812 -9.748 -27.642 1.00 89.44 102 TYR A O 1
ATOM 847 N N . ARG A 1 103 ? 9.737 -10.212 -28.713 1.00 87.31 103 ARG A N 1
ATOM 848 C CA . ARG A 1 103 ? 9.209 -10.878 -29.904 1.00 87.31 103 ARG A CA 1
ATOM 849 C C . ARG A 1 103 ? 10.062 -12.117 -30.162 1.00 87.31 103 ARG A C 1
ATOM 851 O O . ARG A 1 103 ? 11.186 -12.180 -29.660 1.00 87.31 103 ARG A O 1
ATOM 858 N N . ASP A 1 104 ? 9.535 -13.062 -30.931 1.00 88.56 104 ASP A N 1
ATOM 859 C CA . ASP A 1 104 ? 10.337 -14.181 -31.422 1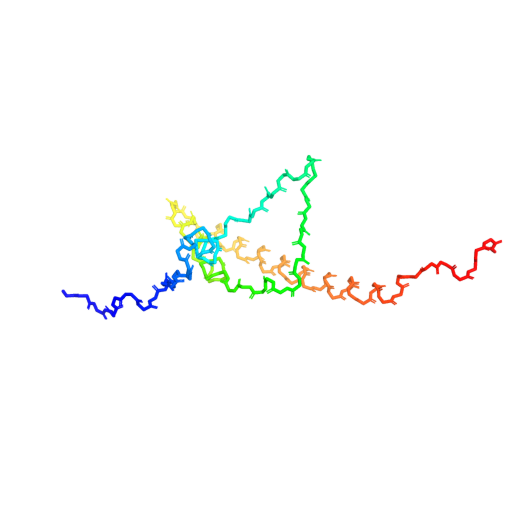.00 88.56 104 ASP A CA 1
ATOM 860 C C . ASP A 1 104 ? 11.506 -13.661 -32.263 1.00 88.56 104 ASP A C 1
ATOM 862 O O . ASP A 1 104 ? 11.422 -12.588 -32.874 1.00 88.56 104 ASP A O 1
ATOM 866 N N . ASP A 1 105 ? 12.609 -14.405 -32.250 1.00 87.00 105 ASP A N 1
ATOM 867 C CA . ASP A 1 105 ? 13.787 -14.033 -33.019 1.00 87.00 105 ASP A CA 1
ATOM 868 C C . ASP A 1 105 ? 13.453 -14.027 -34.514 1.00 87.00 105 ASP A C 1
ATOM 870 O O . ASP A 1 105 ? 12.879 -14.978 -35.048 1.00 87.00 105 ASP A O 1
ATOM 874 N N . ALA A 1 106 ? 13.796 -12.932 -35.187 1.00 88.94 106 ALA A N 1
ATOM 875 C CA . ALA A 1 106 ? 13.526 -12.766 -36.608 1.00 88.94 106 ALA A CA 1
ATOM 876 C C . ALA A 1 106 ? 14.432 -13.656 -37.473 1.00 88.94 106 ALA A C 1
ATOM 878 O O . ALA A 1 106 ? 14.084 -13.942 -38.617 1.00 88.94 106 ALA A O 1
ATOM 879 N N . TRP A 1 107 ? 15.572 -14.104 -36.938 1.00 88.38 107 TRP A N 1
ATOM 880 C CA . TRP A 1 107 ? 16.594 -14.845 -37.680 1.00 88.38 107 TRP A CA 1
ATOM 881 C C . TRP A 1 107 ? 16.790 -16.244 -37.106 1.00 88.38 107 TRP A C 1
ATOM 883 O O . TRP A 1 107 ? 17.850 -16.600 -36.598 1.00 88.38 107 TRP A O 1
ATOM 893 N N . VAL A 1 108 ? 15.743 -17.061 -37.188 1.00 86.62 108 VAL A N 1
ATOM 894 C CA . VAL A 1 108 ? 15.808 -18.448 -36.721 1.00 86.62 108 VAL A CA 1
ATOM 895 C C . VAL A 1 108 ? 16.779 -19.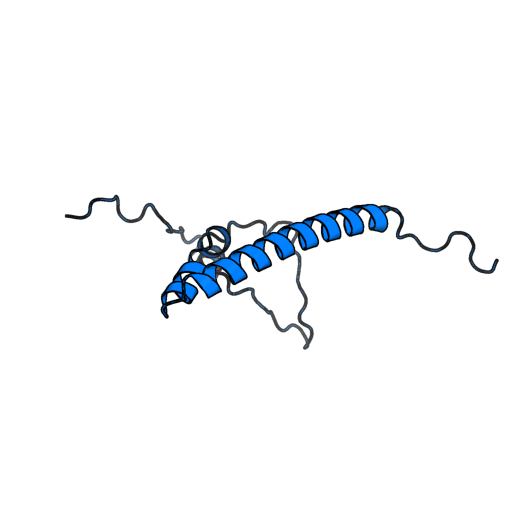247 -37.599 1.00 86.62 108 VAL A C 1
ATOM 897 O O . VAL A 1 108 ? 16.488 -19.518 -38.762 1.00 86.62 108 VAL A O 1
ATOM 900 N N . GLY A 1 109 ? 17.914 -19.658 -37.028 1.00 86.31 109 GLY A N 1
ATOM 901 C CA . GLY A 1 109 ? 18.881 -20.553 -37.678 1.00 86.31 109 GLY A CA 1
ATOM 902 C C . GLY A 1 109 ? 20.048 -19.874 -38.405 1.00 86.31 109 GLY A C 1
ATOM 903 O O . GLY A 1 109 ? 20.759 -20.564 -39.135 1.00 86.31 109 GLY A O 1
ATOM 904 N N . CYS A 1 110 ? 20.252 -18.566 -38.215 1.00 70.38 110 CYS A N 1
ATOM 905 C CA . CYS A 1 110 ? 21.505 -17.877 -38.548 1.00 70.38 110 CYS A CA 1
ATOM 906 C C . CYS A 1 110 ? 22.429 -17.782 -37.328 1.00 70.38 110 CYS A C 1
ATOM 908 O O . CYS A 1 110 ? 21.904 -17.712 -36.194 1.00 70.38 110 CYS A O 1
#

Radius of gyration: 21.21 Å; Cα contacts (8 Å, |Δi|>4): 43; chains: 1; bounding box: 49×42×61 Å

Mean predicted aligned error: 10.34 Å